Protein AF-A0A351ACP5-F1 (afdb_monomer_lite)

Structure (mmCIF, N/CA/C/O backbone):
data_AF-A0A351ACP5-F1
#
_entry.id   AF-A0A351ACP5-F1
#
loop_
_atom_site.group_PDB
_atom_site.id
_atom_site.type_symbol
_atom_site.label_atom_id
_atom_site.label_alt_id
_atom_site.label_comp_id
_atom_site.label_asym_id
_atom_site.label_entity_id
_atom_site.label_seq_id
_atom_site.pdbx_PDB_ins_code
_atom_site.Cartn_x
_atom_site.Cartn_y
_atom_site.Cartn_z
_atom_site.occupancy
_atom_site.B_iso_or_equiv
_atom_site.auth_seq_id
_atom_site.auth_comp_id
_atom_site.auth_asym_id
_atom_site.auth_atom_id
_atom_site.pdbx_PDB_model_num
ATOM 1 N N . MET A 1 1 ? -8.770 24.999 -13.792 1.00 40.34 1 MET A N 1
ATOM 2 C CA . MET A 1 1 ? -9.487 24.207 -12.768 1.00 40.34 1 MET A CA 1
ATOM 3 C C . MET A 1 1 ? -9.290 22.731 -13.079 1.00 40.34 1 MET A C 1
ATOM 5 O O . MET A 1 1 ? -9.743 22.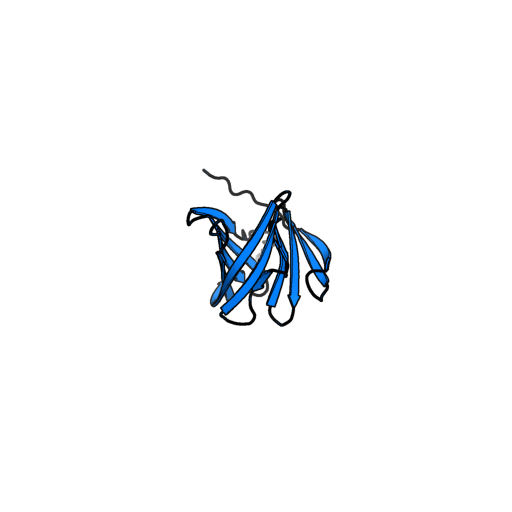302 -14.131 1.00 40.34 1 MET A O 1
ATOM 9 N N . LEU A 1 2 ? -8.586 21.971 -12.233 1.00 43.31 2 LEU A N 1
ATOM 10 C CA . LEU A 1 2 ? -8.569 20.507 -12.346 1.00 43.31 2 LEU A CA 1
ATOM 11 C C . LEU A 1 2 ? -9.917 19.985 -11.826 1.00 43.31 2 LEU A C 1
ATOM 13 O O . LEU A 1 2 ? -10.227 20.168 -10.652 1.00 43.31 2 LEU A O 1
ATOM 17 N N . GLN A 1 3 ? -10.728 19.372 -12.687 1.00 46.88 3 GLN A N 1
ATOM 18 C CA . GLN A 1 3 ? -11.926 18.659 -12.241 1.00 46.88 3 GLN A CA 1
ATOM 19 C C . GLN A 1 3 ? -11.507 17.374 -11.516 1.00 46.88 3 GLN A C 1
ATOM 21 O O . GLN A 1 3 ? -10.783 16.550 -12.077 1.00 46.88 3 GLN A O 1
ATOM 26 N N . ALA A 1 4 ? -11.969 17.192 -10.278 1.00 56.75 4 ALA A N 1
ATOM 27 C CA . ALA A 1 4 ? -11.824 15.926 -9.573 1.00 56.75 4 ALA A CA 1
ATOM 28 C C . ALA A 1 4 ? -12.658 14.854 -10.295 1.00 56.75 4 ALA A C 1
ATOM 30 O O . ALA A 1 4 ? -13.872 14.992 -10.432 1.00 56.75 4 ALA A O 1
ATOM 31 N N . ARG A 1 5 ? -12.013 13.787 -10.778 1.00 65.00 5 ARG A N 1
ATOM 32 C CA . ARG A 1 5 ? -12.720 12.630 -11.340 1.00 65.00 5 ARG A CA 1
ATOM 33 C C . ARG A 1 5 ? -13.153 11.720 -10.195 1.00 65.00 5 ARG A C 1
ATOM 35 O O . ARG A 1 5 ? -12.308 11.093 -9.565 1.00 65.00 5 ARG A O 1
ATOM 42 N N . VAL A 1 6 ? -14.456 11.644 -9.938 1.00 66.94 6 VAL A N 1
ATOM 43 C CA . VAL A 1 6 ? -15.029 10.644 -9.026 1.00 66.94 6 VAL A CA 1
ATOM 44 C C . VAL A 1 6 ? -15.035 9.297 -9.742 1.00 66.94 6 VAL A C 1
ATOM 46 O O . VAL A 1 6 ? -15.537 9.200 -10.861 1.00 66.94 6 VAL A O 1
ATOM 49 N N . ARG A 1 7 ? -14.463 8.262 -9.124 1.00 70.12 7 ARG A N 1
ATOM 50 C CA . ARG A 1 7 ? -14.418 6.907 -9.686 1.00 70.12 7 ARG A CA 1
ATOM 51 C C . ARG A 1 7 ? -14.774 5.881 -8.615 1.00 70.12 7 ARG A C 1
ATOM 53 O O . ARG A 1 7 ? -14.373 6.030 -7.463 1.00 70.12 7 ARG A O 1
ATOM 60 N N . ALA A 1 8 ? -15.560 4.877 -8.993 1.00 69.31 8 ALA A N 1
ATOM 61 C CA . ALA A 1 8 ? -15.941 3.787 -8.104 1.00 69.31 8 ALA A CA 1
ATOM 62 C C . ALA A 1 8 ? -14.830 2.730 -8.046 1.00 69.31 8 ALA A C 1
ATOM 64 O O . ALA A 1 8 ? -14.168 2.467 -9.048 1.00 69.31 8 ALA A O 1
ATOM 65 N N . MET A 1 9 ? -14.665 2.131 -6.870 1.00 68.25 9 MET A N 1
ATOM 66 C CA . MET A 1 9 ? -13.857 0.936 -6.643 1.00 68.25 9 MET A CA 1
ATOM 67 C C . MET A 1 9 ? -14.816 -0.230 -6.424 1.00 68.25 9 MET A C 1
ATOM 69 O O . MET A 1 9 ? -15.767 -0.092 -5.648 1.00 68.25 9 MET A O 1
ATOM 73 N N . THR A 1 10 ? -14.577 -1.350 -7.100 1.00 75.56 10 THR A N 1
ATOM 74 C CA . THR A 1 10 ? -15.398 -2.560 -6.979 1.00 75.56 10 THR A CA 1
ATOM 75 C C . THR A 1 10 ? -14.559 -3.733 -6.497 1.00 75.56 10 THR A C 1
ATOM 77 O O . THR A 1 10 ? -13.456 -3.969 -6.981 1.00 75.56 10 THR A O 1
ATOM 80 N N . GLU A 1 11 ? -15.087 -4.480 -5.536 1.00 79.69 11 GLU A N 1
ATOM 81 C CA . GLU A 1 11 ? -14.564 -5.797 -5.186 1.00 79.69 11 GLU A CA 1
ATOM 82 C C . GLU A 1 11 ? -14.969 -6.783 -6.288 1.00 79.69 11 GLU A C 1
ATOM 84 O O . GLU A 1 11 ? -16.152 -6.869 -6.618 1.00 79.69 11 GLU A O 1
ATOM 89 N N . SER A 1 12 ? -14.003 -7.490 -6.882 1.00 80.88 12 SER A N 1
ATOM 90 C CA . SER A 1 12 ? -14.259 -8.403 -8.008 1.00 80.88 12 SER A CA 1
ATOM 91 C C . SER A 1 12 ? -13.977 -9.878 -7.704 1.00 80.88 12 SER A C 1
ATOM 93 O O . SER A 1 12 ? -14.177 -10.732 -8.567 1.00 80.88 12 SER A O 1
ATOM 95 N N . GLY A 1 13 ? -13.568 -10.204 -6.471 1.00 87.38 13 GLY A N 1
ATOM 96 C CA . GLY A 1 13 ? -13.458 -11.581 -5.982 1.00 87.38 13 GLY A CA 1
ATOM 97 C C . GLY A 1 13 ? -12.253 -11.839 -5.077 1.00 87.38 13 GLY A C 1
ATOM 98 O O . GLY A 1 13 ? -11.593 -10.917 -4.594 1.00 87.38 13 GLY A O 1
ATOM 99 N N . ARG A 1 14 ? -11.970 -13.126 -4.843 1.00 91.94 14 ARG A N 1
ATOM 100 C CA . ARG A 1 14 ? -10.830 -13.611 -4.049 1.00 91.94 14 ARG A CA 1
ATOM 101 C C . ARG A 1 14 ? -9.643 -13.928 -4.960 1.00 91.94 14 ARG A C 1
ATOM 103 O O . ARG A 1 14 ? -9.835 -14.372 -6.089 1.00 91.94 14 ARG A O 1
ATOM 110 N N . VAL A 1 15 ? -8.423 -13.693 -4.481 1.00 94.00 15 VAL A N 1
ATOM 111 C CA . VAL A 1 15 ? -7.189 -13.939 -5.248 1.00 94.00 15 VAL A CA 1
ATOM 112 C C . VAL A 1 15 ? -6.032 -14.304 -4.314 1.00 94.00 15 VAL A C 1
ATOM 114 O O . VAL A 1 15 ? -5.948 -13.735 -3.226 1.00 94.00 15 VAL A O 1
ATOM 117 N N . PRO A 1 16 ? -5.114 -15.213 -4.689 1.00 92.31 16 PRO A N 1
ATOM 118 C CA . PRO A 1 16 ? -3.886 -15.432 -3.929 1.00 92.31 16 PRO A CA 1
ATOM 119 C C . PRO A 1 16 ? -3.031 -14.156 -3.868 1.00 92.31 16 PRO A C 1
ATOM 121 O O . PRO A 1 16 ? -2.778 -13.522 -4.894 1.00 92.31 16 PRO A O 1
ATOM 124 N N . VAL A 1 17 ? -2.572 -13.778 -2.672 1.00 93.25 17 VAL A N 1
ATOM 125 C CA . VAL A 1 17 ? -1.728 -12.580 -2.475 1.00 93.25 17 VAL A CA 1
ATOM 126 C C . VAL A 1 17 ? -0.375 -12.945 -1.883 1.00 93.25 17 VAL A C 1
ATOM 128 O O . VAL A 1 17 ? 0.658 -12.560 -2.419 1.00 93.25 17 VAL A O 1
ATOM 131 N N . SER A 1 18 ? -0.388 -13.693 -0.786 1.00 91.81 18 SER A N 1
ATOM 132 C CA . SER A 1 18 ? 0.792 -14.171 -0.061 1.00 91.81 18 SER A CA 1
ATOM 133 C C . SER A 1 18 ? 0.620 -15.684 0.134 1.00 91.81 18 SER A C 1
ATOM 135 O O . SER A 1 18 ? 0.280 -16.399 -0.808 1.00 91.81 18 SER A O 1
ATOM 137 N N . ARG A 1 19 ? 0.784 -16.178 1.360 1.00 89.25 19 ARG A N 1
ATOM 138 C CA . ARG A 1 19 ? 0.436 -17.540 1.779 1.00 89.25 19 ARG A CA 1
ATOM 139 C C . ARG A 1 19 ? -1.079 -17.745 1.888 1.00 89.25 19 ARG A C 1
ATOM 141 O O . ARG A 1 19 ? -1.535 -18.882 1.928 1.00 89.25 19 ARG A O 1
ATOM 148 N N . SER A 1 20 ? -1.831 -16.646 1.906 1.00 92.25 20 SER A N 1
ATOM 149 C CA . SER A 1 20 ? -3.279 -16.608 2.081 1.00 92.25 20 SER A CA 1
ATOM 150 C C . SER A 1 20 ? -4.008 -16.036 0.859 1.00 92.25 20 SER A C 1
ATOM 152 O O . SER A 1 20 ? -3.461 -15.236 0.087 1.00 92.25 20 SER A O 1
ATOM 154 N N . GLU A 1 21 ? -5.281 -16.408 0.717 1.00 93.81 21 GLU A N 1
ATOM 155 C CA . GLU A 1 21 ? -6.205 -15.747 -0.204 1.00 93.81 21 GLU A CA 1
ATOM 156 C C . GLU A 1 21 ? -6.612 -14.367 0.324 1.00 93.81 21 GLU A C 1
ATOM 158 O O . GLU A 1 21 ? -7.080 -14.212 1.457 1.00 93.81 21 GLU A O 1
ATOM 163 N N . GLY A 1 22 ? -6.477 -13.369 -0.538 1.00 94.38 22 GLY A N 1
ATOM 164 C CA . GLY A 1 22 ? -6.916 -12.003 -0.327 1.00 94.38 22 GLY A CA 1
ATOM 165 C C . GLY A 1 22 ? -8.095 -11.622 -1.215 1.00 94.38 22 GLY A C 1
ATOM 166 O O . GLY A 1 22 ? -8.878 -12.463 -1.657 1.00 94.38 22 GLY A O 1
ATOM 167 N N . TRP A 1 23 ? -8.208 -10.326 -1.466 1.00 93.19 23 TRP A N 1
ATOM 168 C CA . TRP A 1 23 ? -9.266 -9.690 -2.235 1.00 93.19 23 TRP A CA 1
ATOM 169 C C . TRP A 1 23 ? -8.695 -9.002 -3.464 1.00 93.19 23 TRP A C 1
ATOM 171 O O . TRP A 1 23 ? -7.642 -8.364 -3.396 1.00 93.19 23 TRP A O 1
ATOM 181 N N . ARG A 1 24 ? -9.428 -9.093 -4.569 1.00 92.75 24 ARG A N 1
ATOM 182 C CA . ARG A 1 24 ? -9.179 -8.339 -5.790 1.00 92.75 24 ARG A CA 1
ATOM 183 C C . ARG A 1 24 ? -10.085 -7.117 -5.806 1.00 92.75 24 ARG A C 1
ATOM 185 O O . ARG A 1 24 ? -11.310 -7.232 -5.761 1.00 92.75 24 ARG A O 1
ATOM 192 N N . LEU A 1 25 ? -9.461 -5.950 -5.843 1.00 88.38 25 LEU A N 1
ATOM 193 C CA . LEU A 1 25 ? -10.119 -4.664 -5.993 1.00 88.38 25 LEU A CA 1
ATOM 194 C C . LEU A 1 25 ? -9.804 -4.126 -7.380 1.00 88.38 25 LEU A C 1
ATOM 196 O O . LEU A 1 25 ? -8.639 -3.961 -7.742 1.00 88.38 25 LEU A O 1
ATOM 200 N N . GLU A 1 26 ? -10.844 -3.835 -8.142 1.00 84.19 26 GLU A N 1
ATOM 201 C CA . GLU A 1 26 ? -10.732 -3.209 -9.448 1.00 84.19 26 GLU A CA 1
ATOM 202 C C . GLU A 1 26 ? -10.918 -1.705 -9.297 1.00 84.19 26 GLU A C 1
ATOM 204 O O . GLU A 1 26 ? -11.924 -1.220 -8.764 1.00 84.19 26 GLU A O 1
ATOM 209 N N . THR A 1 27 ? -9.923 -0.957 -9.771 1.00 71.56 27 THR A N 1
ATOM 210 C CA . THR A 1 27 ? -10.027 0.484 -9.960 1.00 71.56 27 THR A CA 1
ATOM 211 C C . THR A 1 27 ? -9.756 0.820 -11.425 1.00 71.56 27 THR A C 1
ATOM 213 O O . THR A 1 27 ? -9.125 0.044 -12.146 1.00 71.56 27 THR A O 1
ATOM 216 N N . PRO A 1 28 ? -10.202 1.986 -11.914 1.00 71.88 28 PRO A N 1
ATOM 217 C CA . PRO A 1 28 ? -9.895 2.406 -13.281 1.00 71.88 28 PRO A CA 1
ATOM 218 C C . PRO A 1 28 ? -8.399 2.624 -13.555 1.00 71.88 28 PRO A C 1
ATOM 220 O O . PRO A 1 28 ? -8.003 2.737 -14.711 1.00 71.88 28 PRO A O 1
ATOM 223 N N . GLU A 1 29 ? -7.578 2.715 -12.509 1.00 69.38 29 GLU A N 1
ATOM 224 C CA . GLU A 1 29 ? -6.117 2.791 -12.569 1.00 69.38 29 GLU A CA 1
ATOM 225 C C . GLU A 1 29 ? -5.448 1.406 -12.588 1.00 69.38 29 GLU A C 1
ATOM 227 O O . GLU A 1 29 ? -4.238 1.313 -12.788 1.00 69.38 29 GLU A O 1
ATOM 232 N N . GLY A 1 30 ? -6.219 0.337 -12.392 1.00 79.06 30 GLY A N 1
ATOM 233 C CA . GLY A 1 30 ? -5.753 -1.039 -12.403 1.00 79.06 30 GLY A CA 1
ATOM 234 C C . GLY A 1 30 ? -6.244 -1.825 -11.196 1.00 79.06 30 GLY A C 1
ATOM 235 O O . GLY A 1 30 ? -7.039 -1.371 -10.376 1.00 79.06 30 GLY A O 1
ATOM 236 N N . GLU A 1 31 ? -5.752 -3.048 -11.089 1.00 88.38 31 GLU A N 1
ATOM 237 C CA . GLU A 1 31 ? -6.175 -3.961 -10.035 1.00 88.38 31 GLU A CA 1
ATOM 238 C C . GLU A 1 31 ? -5.250 -3.862 -8.829 1.00 88.38 31 GLU A C 1
ATOM 240 O O . GLU A 1 31 ? -4.043 -3.622 -8.963 1.00 88.38 31 GLU A O 1
ATOM 245 N N . SER A 1 32 ? -5.830 -4.073 -7.652 1.00 90.94 32 SER A N 1
ATOM 246 C CA . SER A 1 32 ? -5.109 -4.249 -6.398 1.00 90.94 32 SER A CA 1
ATOM 247 C C . SER A 1 32 ? -5.482 -5.584 -5.769 1.00 90.94 32 SER A C 1
ATOM 249 O O . SER A 1 32 ? -6.659 -5.919 -5.667 1.00 90.94 32 SER A O 1
ATOM 251 N N . HIS A 1 33 ? -4.480 -6.344 -5.344 1.00 95.00 33 HIS A N 1
ATOM 252 C CA . HIS A 1 33 ? -4.632 -7.666 -4.740 1.00 95.00 33 HIS A CA 1
ATOM 253 C C . HIS A 1 33 ? -4.144 -7.592 -3.299 1.00 95.00 33 HIS A C 1
ATOM 255 O O . HIS A 1 33 ? -2.939 -7.480 -3.075 1.00 95.00 33 HIS A O 1
ATOM 261 N N . LEU A 1 34 ? -5.069 -7.603 -2.338 1.00 94.88 34 LEU A N 1
ATOM 262 C CA . LEU A 1 34 ? -4.803 -7.227 -0.949 1.00 94.88 34 LEU A CA 1
ATOM 263 C C . LEU A 1 34 ? -5.154 -8.344 0.031 1.00 94.88 34 LEU A C 1
ATOM 265 O O . LEU A 1 34 ? -6.209 -8.962 -0.093 1.00 94.88 34 LEU A O 1
ATOM 269 N N . VAL A 1 35 ? -4.337 -8.562 1.058 1.00 95.81 35 VAL A N 1
ATOM 270 C CA . VAL A 1 35 ? -4.657 -9.499 2.147 1.00 95.81 35 VAL A CA 1
ATOM 271 C C . VAL A 1 35 ? -4.234 -8.932 3.495 1.00 95.81 35 VAL A C 1
ATOM 273 O O . VAL A 1 35 ? -3.192 -8.292 3.599 1.00 95.81 35 VAL A O 1
ATOM 276 N N . TRP A 1 36 ? -5.047 -9.166 4.524 1.00 94.62 36 TRP A N 1
ATOM 277 C CA . TRP A 1 36 ? -4.618 -8.996 5.909 1.00 94.62 36 TRP A CA 1
ATOM 278 C C . TRP A 1 36 ? -4.031 -10.316 6.406 1.00 94.62 36 TRP A C 1
ATOM 280 O O . TRP A 1 36 ? -4.727 -11.328 6.407 1.00 94.62 36 TRP A O 1
ATOM 290 N N . GLU A 1 37 ? -2.771 -10.303 6.822 1.00 94.56 37 GLU A N 1
ATOM 291 C CA . GLU A 1 37 ? -2.031 -11.474 7.303 1.00 94.56 37 GLU A CA 1
ATOM 292 C C . GLU A 1 37 ? -1.106 -11.026 8.441 1.00 94.56 37 GLU A C 1
ATOM 294 O O . GLU A 1 37 ? -0.455 -9.991 8.330 1.00 94.56 37 GLU A O 1
ATOM 299 N N . ASP A 1 38 ? -1.105 -11.742 9.570 1.00 93.81 38 ASP A N 1
ATOM 300 C CA . ASP A 1 38 ? -0.236 -11.470 10.730 1.00 93.81 38 ASP A CA 1
ATOM 301 C C . ASP A 1 38 ? -0.240 -10.006 11.230 1.00 93.81 38 ASP A C 1
ATOM 303 O O . ASP A 1 38 ? 0.775 -9.442 11.645 1.00 93.81 38 ASP A O 1
ATOM 307 N N . GLY A 1 39 ? -1.412 -9.362 11.189 1.00 91.88 39 GLY A N 1
ATOM 308 C CA . GLY A 1 39 ? -1.583 -7.964 11.605 1.00 91.88 39 GLY A CA 1
ATOM 309 C C . GLY A 1 39 ? -1.032 -6.935 10.611 1.00 91.88 39 GLY A C 1
ATOM 310 O O . GLY A 1 39 ? -0.929 -5.758 10.953 1.00 91.88 39 GLY A O 1
ATOM 311 N N . GLN A 1 40 ? -0.693 -7.362 9.394 1.00 95.88 40 GLN A N 1
ATOM 312 C CA . GLN A 1 40 ? -0.196 -6.527 8.305 1.00 95.88 40 GLN A CA 1
ATOM 313 C C . GLN A 1 40 ? -1.187 -6.516 7.145 1.00 95.88 40 GLN A C 1
ATOM 315 O O . GLN A 1 40 ? -1.833 -7.524 6.862 1.00 95.88 40 GLN A O 1
ATOM 320 N N . LEU A 1 41 ? -1.282 -5.389 6.442 1.00 96.19 41 LEU A N 1
ATOM 321 C CA . LEU A 1 41 ? -1.938 -5.338 5.137 1.00 96.19 41 LEU A CA 1
ATOM 322 C C . LEU A 1 41 ? -0.870 -5.514 4.064 1.00 96.19 41 LEU A C 1
ATOM 324 O O . LEU A 1 41 ? 0.046 -4.696 3.988 1.00 96.19 41 LEU A O 1
ATOM 328 N N . LEU A 1 42 ? -0.997 -6.544 3.237 1.00 97.62 42 LEU A N 1
ATOM 329 C CA . LEU A 1 42 ? -0.062 -6.874 2.164 1.00 97.62 42 LEU A CA 1
ATOM 330 C C . LEU A 1 42 ? -0.706 -6.672 0.791 1.00 97.62 42 LEU A C 1
ATOM 332 O O . LEU A 1 42 ? -1.917 -6.850 0.642 1.00 97.62 42 LEU A O 1
ATOM 336 N N . ALA A 1 43 ? 0.111 -6.357 -0.216 1.00 96.44 43 ALA A N 1
ATOM 337 C CA . ALA A 1 43 ? -0.311 -6.222 -1.604 1.00 96.44 43 ALA A CA 1
ATOM 338 C C . ALA A 1 43 ? 0.650 -6.909 -2.581 1.00 96.44 43 ALA A C 1
ATOM 340 O O . ALA A 1 43 ? 1.804 -6.505 -2.712 1.00 96.44 43 ALA A O 1
ATOM 341 N N . SER A 1 44 ? 0.173 -7.913 -3.319 1.00 96.50 44 SER A N 1
ATOM 342 C CA . SER A 1 44 ? 0.927 -8.497 -4.445 1.00 96.50 44 SER A CA 1
ATOM 343 C C . SER A 1 44 ? 0.778 -7.666 -5.719 1.00 96.50 44 SER A C 1
ATOM 345 O O . SER A 1 44 ? 1.639 -7.704 -6.597 1.00 96.50 44 SER A O 1
ATOM 347 N N . GLN A 1 45 ? -0.287 -6.867 -5.795 1.00 94.38 45 GLN A N 1
ATOM 348 C CA . GLN A 1 45 ? -0.489 -5.861 -6.823 1.00 94.38 45 GLN A CA 1
ATOM 349 C C . GLN A 1 45 ? -1.154 -4.625 -6.219 1.00 94.38 45 GLN A C 1
ATOM 351 O O . GLN A 1 45 ? -2.082 -4.758 -5.418 1.00 94.38 45 GLN A O 1
ATOM 356 N N . TRP A 1 46 ? -0.699 -3.431 -6.594 1.00 89.44 46 TRP A N 1
ATOM 357 C CA . TRP A 1 46 ? -1.275 -2.171 -6.134 1.00 89.44 46 TRP A CA 1
ATOM 358 C C . TRP A 1 46 ? -1.123 -1.074 -7.181 1.00 89.44 46 TRP A C 1
ATOM 360 O O . TRP A 1 46 ? -0.017 -0.788 -7.638 1.00 89.44 46 TRP A O 1
ATOM 370 N N . GLY A 1 47 ? -2.245 -0.470 -7.586 1.00 78.88 47 GLY A N 1
ATOM 371 C CA . GLY A 1 47 ? -2.251 0.570 -8.620 1.00 78.88 47 GLY A CA 1
ATOM 372 C C . GLY A 1 47 ? -1.634 0.108 -9.945 1.00 78.88 47 GLY A C 1
ATOM 373 O O . GLY A 1 47 ? -0.909 0.874 -10.574 1.00 78.88 47 GLY A O 1
ATOM 374 N N . GLY A 1 48 ? -1.849 -1.163 -10.314 1.00 82.88 48 GLY A N 1
ATOM 375 C CA . GLY A 1 48 ? -1.294 -1.777 -11.527 1.00 82.88 48 GLY A CA 1
ATOM 376 C C . GLY A 1 48 ? 0.174 -2.218 -11.438 1.00 82.88 48 GLY A C 1
ATOM 377 O O . GLY A 1 48 ? 0.670 -2.827 -12.384 1.00 82.88 48 GLY A O 1
ATOM 378 N N . VAL A 1 49 ? 0.862 -1.961 -10.320 1.00 89.69 49 VAL A N 1
ATOM 379 C CA . VAL A 1 49 ? 2.245 -2.406 -10.079 1.00 89.69 49 VAL A CA 1
ATOM 380 C C . VAL A 1 49 ? 2.233 -3.730 -9.330 1.00 89.69 49 VAL A C 1
ATOM 382 O O . VAL A 1 49 ? 1.552 -3.850 -8.313 1.00 89.69 49 VAL A O 1
ATOM 385 N N . ARG A 1 50 ? 2.982 -4.722 -9.811 1.00 94.31 50 ARG A N 1
ATOM 386 C CA . ARG A 1 50 ? 3.172 -6.013 -9.133 1.00 94.31 50 ARG A CA 1
ATOM 387 C C . ARG A 1 50 ? 4.380 -5.968 -8.209 1.00 94.31 50 ARG A C 1
ATOM 389 O O . ARG A 1 50 ? 5.405 -5.405 -8.581 1.00 94.31 50 ARG A O 1
ATOM 396 N N . PHE A 1 51 ? 4.271 -6.605 -7.049 1.00 95.81 51 PHE A N 1
ATOM 397 C CA . PHE A 1 51 ? 5.321 -6.653 -6.031 1.00 95.81 51 PHE A CA 1
ATOM 398 C C . PHE A 1 51 ? 5.670 -8.102 -5.705 1.00 95.81 51 PHE A C 1
ATOM 400 O O . PHE A 1 51 ? 4.794 -8.898 -5.368 1.00 95.81 51 PHE A O 1
ATOM 407 N N . THR A 1 52 ? 6.952 -8.449 -5.811 1.00 95.88 52 THR A N 1
ATOM 408 C CA . THR A 1 52 ? 7.472 -9.767 -5.418 1.00 95.88 52 THR A CA 1
ATOM 409 C C . THR A 1 52 ? 8.693 -9.592 -4.506 1.00 95.88 52 THR A C 1
ATOM 411 O O . THR A 1 52 ? 9.717 -9.103 -4.982 1.00 95.88 52 THR A O 1
ATOM 414 N N . PRO A 1 53 ? 8.626 -9.965 -3.211 1.00 97.06 53 PRO A N 1
ATOM 415 C CA . PRO A 1 53 ? 7.446 -10.460 -2.489 1.00 97.06 53 PRO A CA 1
ATOM 416 C C . PRO A 1 53 ? 6.355 -9.377 -2.343 1.00 97.06 53 PRO A C 1
ATOM 418 O O . PRO A 1 53 ? 6.631 -8.210 -2.633 1.00 97.06 53 PRO A O 1
ATOM 421 N N . PRO A 1 54 ? 5.134 -9.722 -1.881 1.00 97.69 54 PRO A N 1
ATOM 422 C CA . PRO A 1 54 ? 4.077 -8.742 -1.636 1.00 97.69 54 PRO A CA 1
ATOM 423 C C . PRO A 1 54 ? 4.561 -7.553 -0.797 1.00 97.69 54 PRO A C 1
ATOM 425 O O . PRO A 1 54 ? 5.303 -7.719 0.173 1.00 97.69 54 PRO A O 1
ATOM 428 N N . LEU A 1 55 ? 4.149 -6.349 -1.182 1.00 97.62 55 LEU A N 1
ATOM 429 C CA . LEU A 1 55 ? 4.472 -5.112 -0.484 1.00 97.62 55 LEU A CA 1
ATOM 430 C C . LEU A 1 55 ? 3.672 -5.011 0.816 1.00 97.62 55 LEU A C 1
ATOM 432 O O . LEU A 1 55 ? 2.469 -5.262 0.830 1.00 97.62 55 LEU A O 1
ATOM 436 N N . ILE A 1 56 ? 4.314 -4.568 1.894 1.00 98.06 56 ILE A N 1
ATOM 437 C CA . ILE A 1 56 ? 3.641 -4.272 3.163 1.00 98.06 56 ILE A CA 1
ATOM 438 C C . ILE A 1 56 ? 2.992 -2.887 3.056 1.00 98.06 56 ILE A C 1
ATOM 440 O O . ILE A 1 56 ? 3.685 -1.879 3.122 1.00 98.06 56 ILE A O 1
ATOM 444 N N . LEU A 1 57 ? 1.671 -2.802 2.898 1.00 96.69 57 LEU A N 1
ATOM 445 C CA . LEU A 1 57 ? 0.934 -1.530 2.857 1.00 96.69 57 LEU A CA 1
ATOM 446 C C . LEU A 1 57 ? 0.683 -0.933 4.242 1.00 96.69 57 LEU A C 1
ATOM 448 O O . LEU A 1 57 ? 0.675 0.286 4.377 1.00 96.69 57 LEU A O 1
ATOM 452 N N . ILE A 1 58 ? 0.457 -1.773 5.253 1.00 97.31 58 ILE A N 1
ATOM 453 C CA . ILE A 1 58 ? 0.340 -1.363 6.659 1.00 97.31 58 ILE A CA 1
ATOM 454 C C . ILE A 1 58 ? 1.168 -2.351 7.486 1.00 97.31 58 ILE A C 1
ATOM 456 O O . ILE A 1 58 ? 0.782 -3.519 7.560 1.00 97.31 58 ILE A O 1
ATOM 460 N N . PRO A 1 59 ? 2.293 -1.930 8.091 1.00 97.62 59 PRO A N 1
ATOM 461 C CA . PRO A 1 59 ? 3.094 -2.805 8.939 1.00 97.62 59 PRO A CA 1
ATOM 462 C C . PRO A 1 59 ? 2.444 -3.016 10.315 1.00 97.62 59 PRO A C 1
ATOM 464 O O . PRO A 1 59 ? 1.720 -2.158 10.827 1.00 97.62 59 PRO A O 1
ATOM 467 N N . SER A 1 60 ? 2.743 -4.160 10.932 1.00 96.06 60 SER A N 1
ATOM 468 C CA . SER A 1 60 ? 2.318 -4.497 12.299 1.00 96.06 60 SER A CA 1
ATOM 469 C C . SER A 1 60 ? 3.117 -3.737 13.366 1.00 96.06 60 SER A C 1
ATOM 471 O O . SER A 1 60 ? 2.639 -3.556 14.483 1.00 96.06 60 SER A O 1
ATOM 473 N N . THR A 1 61 ? 4.298 -3.239 13.005 1.00 96.81 61 THR A N 1
ATOM 474 C CA . THR A 1 61 ? 5.193 -2.393 13.806 1.00 96.81 61 THR A CA 1
ATOM 475 C C . THR A 1 61 ? 5.215 -0.954 13.275 1.00 96.81 61 THR A C 1
ATOM 477 O O . THR A 1 61 ? 4.709 -0.675 12.190 1.00 96.81 61 THR A O 1
ATOM 480 N N . GLU A 1 62 ? 5.810 -0.021 14.023 1.00 97.44 62 GLU A N 1
ATOM 481 C CA . GLU A 1 62 ? 5.972 1.381 13.585 1.00 97.44 62 GLU A CA 1
ATOM 482 C C . GLU A 1 62 ? 6.933 1.535 12.403 1.00 97.44 62 GLU A C 1
ATOM 484 O O . GLU A 1 62 ? 6.851 2.498 11.646 1.00 97.44 62 GLU A O 1
ATOM 489 N N . GLN A 1 63 ? 7.860 0.593 12.237 1.00 97.94 63 GLN A N 1
ATOM 490 C CA . GLN A 1 63 ? 8.835 0.596 11.156 1.00 97.94 63 GLN A CA 1
ATOM 491 C C . GLN A 1 63 ? 8.953 -0.798 10.553 1.00 97.94 63 GLN A C 1
ATOM 493 O O . GLN A 1 63 ? 8.929 -1.799 11.274 1.00 97.94 63 GLN A O 1
ATOM 498 N N . ALA A 1 64 ? 9.106 -0.855 9.236 1.00 98.12 64 ALA A N 1
ATOM 499 C CA . ALA A 1 64 ? 9.387 -2.069 8.489 1.00 98.12 64 ALA A CA 1
ATOM 500 C C . ALA A 1 64 ? 10.295 -1.763 7.291 1.00 98.12 64 ALA A C 1
ATOM 502 O O . ALA A 1 64 ? 10.461 -0.614 6.878 1.00 98.12 64 ALA A O 1
ATOM 503 N N . GLN A 1 65 ? 10.888 -2.815 6.740 1.00 97.88 65 GLN A N 1
ATOM 504 C CA . GLN A 1 65 ? 11.671 -2.763 5.512 1.00 97.88 65 GLN A CA 1
ATOM 505 C C . GLN A 1 65 ? 11.113 -3.788 4.535 1.00 97.88 65 GLN A C 1
ATOM 507 O O . GLN A 1 65 ? 10.662 -4.863 4.936 1.00 97.88 65 GLN A O 1
ATOM 512 N N . TRP A 1 66 ? 11.172 -3.460 3.255 1.00 97.44 66 TRP A N 1
ATOM 513 C CA . TRP A 1 66 ? 10.811 -4.362 2.176 1.00 97.44 66 TRP A CA 1
ATOM 514 C C . TRP A 1 66 ? 11.916 -4.351 1.125 1.00 97.44 66 TRP A C 1
ATOM 516 O O . TRP A 1 66 ? 12.455 -3.299 0.796 1.00 97.44 66 TRP A O 1
ATOM 526 N N . THR A 1 67 ? 12.244 -5.521 0.593 1.00 97.00 67 THR A N 1
ATOM 527 C CA . THR A 1 67 ? 13.182 -5.676 -0.520 1.00 97.00 67 THR A CA 1
ATOM 528 C C . THR A 1 67 ? 12.555 -6.630 -1.506 1.00 97.00 67 THR A C 1
ATOM 530 O O . THR A 1 67 ? 12.145 -7.730 -1.130 1.00 97.00 67 THR A O 1
ATOM 533 N N . GLY A 1 68 ? 12.503 -6.228 -2.766 1.00 95.88 68 GLY A N 1
ATOM 534 C CA . GLY A 1 68 ? 11.866 -7.039 -3.779 1.00 95.88 68 GLY A CA 1
ATOM 535 C C . GLY A 1 68 ? 11.987 -6.449 -5.161 1.00 95.88 68 GLY A C 1
ATOM 536 O O . GLY A 1 68 ? 12.941 -5.751 -5.510 1.00 95.88 68 GLY A O 1
ATOM 537 N N . THR A 1 69 ? 11.010 -6.793 -5.978 1.00 95.12 69 THR A N 1
ATOM 538 C CA . THR A 1 69 ? 10.941 -6.388 -7.368 1.00 95.12 69 THR A CA 1
ATOM 539 C C . THR A 1 69 ? 9.569 -5.797 -7.654 1.00 95.12 69 THR A C 1
ATOM 541 O O . THR A 1 69 ? 8.549 -6.307 -7.182 1.00 95.12 69 THR A O 1
ATOM 544 N N . MET A 1 70 ? 9.575 -4.674 -8.366 1.00 94.06 70 MET A N 1
ATOM 545 C CA . MET A 1 70 ? 8.400 -3.939 -8.811 1.00 94.06 70 MET A CA 1
ATOM 546 C C . MET A 1 70 ? 8.238 -4.136 -10.315 1.00 94.06 70 MET A C 1
ATOM 548 O O . MET A 1 70 ? 9.178 -3.889 -11.069 1.00 94.06 70 MET A O 1
ATOM 552 N N . GLY A 1 71 ? 7.058 -4.575 -10.746 1.00 91.81 71 GLY A N 1
ATOM 553 C CA . GLY A 1 71 ? 6.764 -4.875 -12.144 1.00 91.81 71 GLY A CA 1
ATOM 554 C C . GLY A 1 71 ? 5.597 -4.060 -12.689 1.00 91.81 71 GLY A C 1
ATOM 555 O O . GLY A 1 71 ? 4.499 -4.091 -12.135 1.00 91.81 71 GLY A O 1
ATOM 556 N N . TRP A 1 72 ? 5.821 -3.406 -13.823 1.00 89.44 72 TRP A N 1
ATOM 557 C CA . TRP A 1 72 ? 4.812 -2.760 -14.662 1.00 89.44 72 TRP A CA 1
ATOM 558 C C . TRP A 1 72 ? 4.642 -3.556 -15.965 1.00 89.44 72 TRP A C 1
ATOM 560 O O . TRP A 1 72 ? 5.465 -4.420 -16.288 1.00 89.44 72 TRP A O 1
ATOM 570 N N . PRO A 1 73 ? 3.602 -3.287 -16.769 1.00 84.44 73 PRO A N 1
ATOM 571 C CA . PRO A 1 73 ? 3.533 -3.824 -18.122 1.00 84.44 73 PRO A CA 1
ATOM 572 C C . PRO A 1 73 ? 4.782 -3.439 -18.938 1.00 84.44 73 PRO A C 1
ATOM 574 O O . PRO A 1 73 ? 4.984 -2.274 -19.264 1.00 84.44 73 PRO A O 1
ATOM 577 N N . GLY A 1 74 ? 5.626 -4.426 -19.255 1.00 86.62 74 GLY A N 1
ATOM 578 C CA . GLY A 1 74 ? 6.829 -4.249 -20.078 1.00 86.62 74 GLY A CA 1
ATOM 579 C C . GLY A 1 74 ? 8.095 -3.784 -19.346 1.00 86.62 74 GLY A C 1
ATOM 580 O O . GLY A 1 74 ? 9.121 -3.639 -20.002 1.00 86.62 74 GLY A O 1
ATOM 581 N N . ALA A 1 75 ? 8.058 -3.580 -18.024 1.00 89.69 75 ALA A N 1
ATOM 582 C CA . ALA A 1 75 ? 9.223 -3.154 -17.246 1.00 89.69 75 ALA A CA 1
ATOM 583 C C . ALA A 1 75 ? 9.237 -3.779 -15.846 1.00 89.69 75 ALA A C 1
ATOM 585 O O . ALA A 1 75 ? 8.192 -3.987 -15.234 1.00 89.69 75 ALA A O 1
ATOM 586 N N . GLU A 1 76 ? 10.428 -4.042 -15.319 1.00 92.81 76 GLU A N 1
ATOM 587 C CA . GLU A 1 76 ? 10.624 -4.586 -13.979 1.00 92.81 76 GLU A CA 1
ATOM 588 C C . GLU A 1 76 ? 11.903 -4.002 -13.372 1.00 92.81 76 GLU A C 1
ATOM 590 O O . GLU A 1 76 ? 12.908 -3.860 -14.067 1.00 92.81 76 GLU A O 1
ATOM 595 N N . THR A 1 77 ? 11.874 -3.644 -12.088 1.00 92.44 77 THR A N 1
ATOM 596 C CA . THR A 1 77 ? 13.044 -3.098 -11.391 1.00 92.44 77 THR A CA 1
ATOM 597 C C . THR A 1 77 ? 13.143 -3.603 -9.959 1.00 92.44 77 THR A C 1
ATOM 599 O O . THR A 1 77 ? 12.134 -3.841 -9.289 1.00 92.44 77 THR A O 1
ATOM 602 N N . LYS A 1 78 ? 14.374 -3.770 -9.472 1.00 94.19 78 LYS A N 1
ATOM 603 C CA . LYS A 1 78 ? 14.630 -4.098 -8.067 1.00 94.19 78 LYS A CA 1
ATOM 604 C C . LYS A 1 78 ? 14.528 -2.832 -7.229 1.00 94.19 78 LYS A C 1
ATOM 606 O O . LYS A 1 78 ? 15.048 -1.791 -7.619 1.00 94.19 78 LYS A O 1
ATOM 611 N N . ALA A 1 79 ? 13.911 -2.948 -6.062 1.00 94.19 79 ALA A N 1
ATOM 612 C CA . ALA A 1 79 ? 13.777 -1.833 -5.141 1.00 94.19 79 ALA A CA 1
ATOM 613 C C . ALA A 1 79 ? 13.825 -2.305 -3.689 1.00 94.19 79 ALA A C 1
ATOM 615 O O . ALA A 1 79 ? 13.472 -3.442 -3.357 1.00 94.19 79 ALA A O 1
ATOM 616 N N . THR A 1 80 ? 14.242 -1.394 -2.822 1.00 96.25 80 THR A N 1
ATOM 617 C CA . THR A 1 80 ? 14.031 -1.487 -1.380 1.00 96.25 80 THR A CA 1
ATOM 618 C C . THR A 1 80 ? 13.041 -0.411 -0.960 1.00 96.25 80 THR A C 1
ATOM 620 O O . THR A 1 80 ? 12.911 0.609 -1.633 1.00 96.25 80 THR A O 1
ATOM 623 N N . ALA A 1 81 ? 12.318 -0.627 0.133 1.00 97.12 81 ALA A N 1
ATOM 624 C CA . ALA A 1 81 ? 11.436 0.373 0.707 1.00 97.12 81 ALA A CA 1
ATOM 625 C C . ALA A 1 81 ? 11.589 0.422 2.222 1.00 97.12 81 ALA A C 1
ATOM 627 O O . ALA A 1 81 ? 11.461 -0.605 2.894 1.00 97.12 81 ALA A O 1
ATOM 628 N N . SER A 1 82 ? 11.792 1.627 2.750 1.00 98.00 82 SER A N 1
ATOM 629 C CA . SER A 1 82 ? 11.585 1.905 4.166 1.00 98.00 82 SER A CA 1
ATOM 630 C C . SER A 1 82 ? 10.130 2.298 4.389 1.00 98.00 82 SER A C 1
ATOM 632 O O . SER A 1 82 ? 9.548 3.070 3.622 1.00 98.00 82 SER A O 1
ATOM 634 N N . ILE A 1 83 ? 9.519 1.715 5.416 1.00 98.50 83 ILE A N 1
ATOM 635 C CA . ILE A 1 83 ? 8.092 1.856 5.690 1.00 98.50 83 ILE A CA 1
ATOM 636 C C . ILE A 1 83 ? 7.943 2.335 7.121 1.00 98.50 83 ILE A C 1
ATOM 638 O O . ILE A 1 83 ? 8.403 1.663 8.044 1.00 98.50 83 ILE A O 1
ATOM 642 N N . THR A 1 84 ? 7.297 3.478 7.314 1.00 98.50 84 THR A N 1
ATOM 643 C CA . THR A 1 84 ? 6.959 3.990 8.643 1.00 98.50 84 THR A CA 1
ATOM 644 C C . THR A 1 84 ? 5.452 4.043 8.807 1.00 98.50 84 THR A C 1
ATOM 646 O O . THR A 1 84 ? 4.727 4.350 7.865 1.00 98.50 84 THR A O 1
ATOM 649 N N . ARG A 1 85 ? 4.974 3.725 10.007 1.00 98.31 85 ARG A N 1
ATOM 650 C CA . ARG A 1 85 ? 3.573 3.809 10.397 1.00 98.31 85 ARG A CA 1
ATOM 651 C C . ARG A 1 85 ? 3.461 4.625 11.671 1.00 98.31 85 ARG A C 1
ATOM 653 O O . ARG A 1 85 ? 4.021 4.253 12.695 1.00 98.31 85 ARG A O 1
ATOM 660 N N . ASN A 1 86 ? 2.671 5.684 11.600 1.00 98.00 86 ASN A N 1
ATOM 661 C CA . ASN A 1 86 ? 2.236 6.467 12.741 1.00 98.00 86 ASN A CA 1
ATOM 662 C C . ASN A 1 86 ? 0.734 6.251 12.956 1.00 98.00 86 ASN A C 1
ATOM 664 O O . ASN A 1 86 ? -0.027 6.128 11.993 1.00 98.00 86 ASN A O 1
ATOM 668 N N . VAL A 1 87 ? 0.302 6.179 14.213 1.00 96.50 87 VAL A N 1
ATOM 669 C CA . VAL A 1 87 ? -1.116 6.035 14.558 1.00 96.50 87 VAL A CA 1
ATOM 670 C C . VAL A 1 87 ? -1.542 7.240 15.372 1.00 96.50 87 VAL A C 1
ATOM 672 O O . VAL A 1 87 ? -1.007 7.485 16.449 1.00 96.50 87 VAL A O 1
ATOM 675 N N . VAL A 1 88 ? -2.518 7.978 14.856 1.00 95.62 88 VAL A N 1
ATOM 676 C CA . VAL A 1 88 ? -3.088 9.157 15.513 1.00 95.62 88 VAL A CA 1
ATOM 677 C C . VAL A 1 88 ? -4.594 8.992 15.666 1.00 95.62 88 VAL A C 1
ATOM 679 O O . VAL A 1 88 ? -5.216 8.220 14.935 1.00 95.62 88 VAL A O 1
ATOM 682 N N . GLN A 1 89 ? -5.184 9.701 16.626 1.00 94.31 89 GLN A N 1
ATOM 6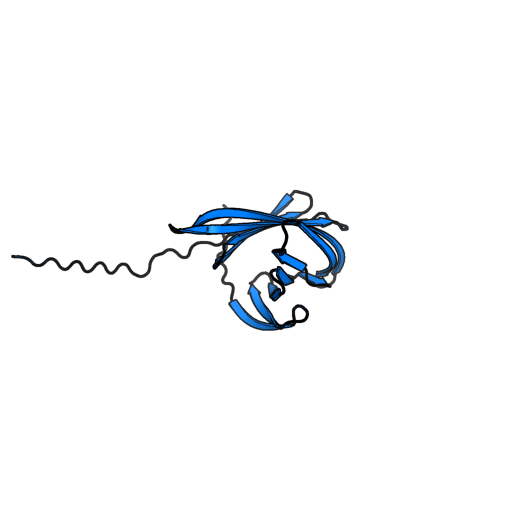83 C CA . GLN A 1 89 ? -6.638 9.803 16.728 1.00 94.31 89 GLN A CA 1
ATOM 684 C C . GLN A 1 89 ? -7.136 10.888 15.777 1.00 94.31 89 GLN A C 1
ATOM 686 O O . GLN A 1 89 ? -6.631 12.007 15.799 1.00 94.31 89 GLN A O 1
ATOM 691 N N . GLU A 1 90 ? -8.136 10.555 14.967 1.00 91.25 90 GLU A N 1
ATOM 692 C CA . GLU A 1 90 ? -8.793 11.477 14.041 1.00 91.25 90 GLU A CA 1
ATOM 693 C C . GLU A 1 90 ? -10.299 11.491 14.319 1.00 91.25 90 GLU A C 1
ATOM 695 O O . GLU A 1 90 ? -10.938 10.437 14.429 1.00 91.25 90 GLU A O 1
ATOM 700 N N . LEU A 1 91 ? -10.896 12.684 14.397 1.00 88.94 91 LEU A N 1
ATOM 701 C CA . LEU A 1 91 ? -12.346 12.821 14.509 1.00 88.94 91 LEU A CA 1
ATOM 702 C C . LEU A 1 91 ? -12.992 12.596 13.139 1.00 88.94 91 LEU A C 1
ATOM 704 O O . LEU A 1 91 ? -12.988 13.471 12.275 1.00 88.94 91 LEU A O 1
ATOM 708 N N . TRP A 1 92 ? -13.630 11.444 12.953 1.00 86.25 92 TRP A N 1
ATOM 709 C CA . TRP A 1 92 ? -14.303 11.101 11.706 1.00 86.25 92 TRP A CA 1
ATOM 710 C C . TRP A 1 92 ? -15.805 10.922 11.906 1.00 86.25 92 TRP A C 1
ATOM 712 O O . TRP A 1 92 ? -16.258 9.984 12.563 1.00 86.25 92 TRP A O 1
ATOM 722 N N . ARG A 1 93 ? -16.599 11.808 11.288 1.00 86.31 93 ARG A N 1
ATOM 723 C CA . ARG A 1 93 ? -18.076 11.789 11.350 1.00 86.31 93 ARG A CA 1
ATOM 724 C C . ARG A 1 93 ? -18.621 11.730 12.789 1.00 86.31 93 ARG A C 1
ATOM 726 O O . ARG A 1 93 ? -19.575 11.011 13.063 1.00 86.31 93 ARG A O 1
ATOM 733 N N . GLY A 1 94 ? -18.009 12.492 13.698 1.00 88.19 94 GLY A N 1
ATOM 734 C CA . GLY A 1 94 ? -18.449 12.599 15.093 1.00 88.19 94 GLY A CA 1
ATOM 735 C C . GLY A 1 94 ? -17.961 11.478 16.015 1.00 88.19 94 GLY A C 1
ATOM 736 O O . GLY A 1 94 ? -18.437 11.379 17.140 1.00 88.19 94 GLY A O 1
ATOM 737 N N . SER A 1 95 ? -17.027 10.634 15.572 1.00 88.06 95 SER A N 1
ATOM 738 C CA . SER A 1 95 ? -16.382 9.634 16.428 1.00 88.06 95 SER A CA 1
ATOM 739 C C . SER A 1 95 ? -14.875 9.635 16.217 1.00 88.06 95 SER A C 1
ATOM 741 O O . SER A 1 95 ? -14.415 9.696 15.077 1.00 88.06 95 SER A O 1
ATOM 743 N N . GLU A 1 96 ? -14.116 9.550 17.305 1.00 93.12 96 GLU A N 1
ATOM 744 C CA . GLU A 1 96 ? -12.669 9.345 17.240 1.00 93.12 96 GLU A CA 1
ATOM 745 C C . GLU A 1 96 ? -12.363 7.952 16.693 1.00 93.12 96 GLU A C 1
ATOM 747 O O . GLU A 1 96 ? -13.033 6.965 17.025 1.00 93.12 96 GLU A O 1
ATOM 752 N N . ARG A 1 97 ? -11.387 7.883 15.792 1.00 93.25 97 ARG A N 1
ATOM 753 C CA . ARG A 1 97 ? -10.931 6.642 15.175 1.00 93.25 97 ARG A CA 1
ATOM 754 C C . ARG A 1 97 ? -9.426 6.677 14.968 1.00 93.25 97 ARG A C 1
ATOM 756 O O . ARG A 1 97 ? -8.863 7.720 14.641 1.00 93.25 97 ARG A O 1
ATOM 763 N N . ASP A 1 98 ? -8.822 5.494 15.031 1.00 95.25 98 ASP A N 1
ATOM 764 C CA . ASP A 1 98 ? -7.424 5.302 14.661 1.00 95.25 98 ASP A CA 1
ATOM 765 C C . ASP A 1 98 ? -7.222 5.612 13.172 1.00 95.25 98 ASP A C 1
ATOM 767 O O . ASP A 1 98 ? -7.786 4.947 12.288 1.00 95.25 98 ASP A O 1
ATOM 771 N N . LEU A 1 99 ? -6.381 6.607 12.909 1.00 96.25 99 LEU A N 1
ATOM 772 C CA . LEU A 1 99 ? -5.832 6.919 11.603 1.00 96.25 99 LEU A CA 1
ATOM 773 C C . LEU A 1 99 ? -4.403 6.382 11.535 1.00 96.25 99 LEU A C 1
ATOM 775 O O . LEU A 1 99 ? -3.522 6.806 12.280 1.00 96.25 99 LEU A O 1
ATOM 779 N N . HIS A 1 100 ? -4.172 5.445 10.624 1.00 97.44 100 HIS A N 1
ATOM 780 C CA . HIS A 1 100 ? -2.849 4.924 10.317 1.00 97.44 100 HIS A CA 1
ATOM 781 C C . HIS A 1 100 ? -2.254 5.718 9.159 1.00 97.44 100 HIS A C 1
ATOM 783 O O . HIS A 1 100 ? -2.644 5.529 8.004 1.00 97.44 100 HIS A O 1
ATOM 789 N N . GLU A 1 101 ? -1.305 6.590 9.464 1.00 97.94 101 GLU A N 1
ATOM 790 C CA . GLU A 1 101 ? -0.474 7.247 8.464 1.00 97.94 101 GLU A CA 1
ATOM 791 C C . GLU A 1 101 ? 0.711 6.338 8.155 1.00 97.94 101 GLU A C 1
ATOM 793 O O . GLU A 1 101 ? 1.483 5.998 9.049 1.00 97.94 101 GLU A O 1
ATOM 798 N N . VAL A 1 102 ? 0.832 5.902 6.904 1.00 98.31 102 VAL A N 1
ATOM 799 C CA . VAL A 1 102 ? 1.899 5.008 6.454 1.00 98.31 102 VAL A CA 1
ATOM 800 C C . VAL A 1 102 ? 2.663 5.667 5.320 1.00 98.31 102 VAL A C 1
ATOM 802 O O . VAL A 1 102 ? 2.058 6.055 4.321 1.00 98.31 102 VAL A O 1
ATOM 805 N N . ILE A 1 103 ? 3.978 5.778 5.471 1.00 98.12 103 ILE A N 1
ATOM 806 C CA . ILE A 1 103 ? 4.874 6.336 4.459 1.00 98.12 103 ILE A CA 1
ATOM 807 C C . ILE A 1 103 ? 5.760 5.216 3.930 1.00 98.12 103 ILE A C 1
ATOM 809 O O . ILE A 1 103 ? 6.500 4.592 4.690 1.00 98.12 103 ILE A O 1
ATOM 813 N N . HIS A 1 104 ? 5.717 4.997 2.620 1.00 97.69 104 HIS A N 1
ATOM 814 C CA . HIS A 1 104 ? 6.630 4.119 1.894 1.00 97.69 104 HIS A CA 1
ATOM 815 C C . HIS A 1 104 ? 7.648 4.972 1.152 1.00 97.69 104 HIS A C 1
ATOM 817 O O . HIS A 1 104 ? 7.259 5.778 0.312 1.00 97.69 104 HIS A O 1
ATOM 823 N N . THR A 1 105 ? 8.939 4.788 1.415 1.00 96.75 105 THR A N 1
ATOM 824 C CA . THR A 1 105 ? 10.018 5.441 0.658 1.00 96.75 105 THR A CA 1
ATOM 825 C C . THR A 1 105 ? 10.815 4.381 -0.083 1.00 96.75 105 THR A C 1
ATOM 827 O O . THR A 1 105 ? 11.565 3.625 0.531 1.00 96.75 105 THR A O 1
ATOM 830 N N . PHE A 1 106 ? 10.632 4.317 -1.398 1.00 94.19 106 PHE A N 1
ATOM 831 C CA . PHE A 1 106 ? 11.292 3.367 -2.282 1.00 94.19 106 PHE A CA 1
ATOM 832 C C . PHE A 1 106 ? 12.627 3.922 -2.773 1.00 94.19 106 PHE A C 1
ATOM 834 O O . PHE A 1 106 ? 12.709 5.065 -3.226 1.00 94.19 106 PHE A O 1
ATOM 841 N N . GLN A 1 107 ? 13.656 3.083 -2.729 1.00 89.94 107 GLN A N 1
ATOM 842 C CA . GLN A 1 107 ? 14.960 3.336 -3.324 1.00 89.94 107 GLN A CA 1
ATOM 843 C C . GLN A 1 107 ? 15.203 2.333 -4.455 1.00 89.94 107 GLN A C 1
ATOM 845 O O . GLN A 1 107 ? 15.120 1.118 -4.267 1.00 89.94 107 GLN A O 1
ATOM 850 N N . GLY A 1 108 ? 15.497 2.866 -5.636 1.00 79.00 108 GLY A N 1
ATOM 851 C CA . GLY A 1 108 ? 15.793 2.134 -6.864 1.00 79.00 108 GLY A CA 1
ATOM 852 C C . GLY A 1 108 ? 16.413 3.089 -7.884 1.00 79.00 108 GLY A C 1
ATOM 853 O O . GLY A 1 108 ? 17.059 4.061 -7.498 1.00 79.00 108 GLY A O 1
ATOM 854 N N . GLU A 1 109 ? 16.183 2.860 -9.178 1.00 75.44 109 GLU A N 1
ATOM 855 C CA . GLU A 1 109 ? 16.614 3.803 -10.228 1.00 75.44 109 GLU A CA 1
ATOM 856 C C . GLU A 1 109 ? 15.917 5.168 -10.122 1.00 75.44 109 GLU A C 1
ATOM 858 O O . GLU A 1 109 ? 16.493 6.193 -10.473 1.00 75.44 109 GLU A O 1
ATOM 863 N N . THR A 1 110 ? 14.679 5.186 -9.625 1.00 73.94 110 THR A N 1
ATOM 864 C CA . THR A 1 110 ? 13.907 6.404 -9.351 1.00 73.94 110 THR A CA 1
ATOM 865 C C . THR A 1 110 ? 13.459 6.395 -7.894 1.00 73.94 110 THR A C 1
ATOM 867 O O . THR A 1 110 ? 13.038 5.355 -7.382 1.00 73.94 110 THR A O 1
ATOM 870 N N . SER A 1 111 ? 13.547 7.546 -7.223 1.00 86.31 111 SER A N 1
ATOM 871 C CA . SER A 1 111 ? 13.010 7.706 -5.870 1.00 86.31 111 SER A CA 1
ATOM 872 C C . SER A 1 111 ? 11.499 7.887 -5.947 1.00 86.31 111 SER A C 1
ATOM 874 O O . SER A 1 111 ? 11.011 8.791 -6.632 1.00 86.31 111 SER A O 1
ATOM 876 N N . MET A 1 112 ? 10.759 7.042 -5.234 1.00 91.94 112 MET A N 1
ATOM 877 C CA . MET A 1 112 ? 9.307 7.141 -5.125 1.00 91.94 112 MET A CA 1
ATOM 878 C C . MET A 1 112 ? 8.912 7.158 -3.652 1.00 91.94 112 MET A C 1
ATOM 880 O O . MET A 1 112 ? 9.372 6.327 -2.871 1.00 91.94 112 MET A O 1
ATOM 884 N N . ARG A 1 113 ? 8.019 8.072 -3.274 1.00 95.12 113 ARG A N 1
ATOM 885 C CA . ARG A 1 113 ? 7.426 8.115 -1.935 1.00 95.12 113 ARG A CA 1
ATOM 886 C C . ARG A 1 113 ? 5.910 8.038 -2.025 1.00 95.12 113 ARG A C 1
ATOM 888 O O . ARG A 1 113 ? 5.304 8.728 -2.842 1.00 95.12 113 ARG A O 1
ATOM 895 N N . ILE A 1 114 ? 5.299 7.216 -1.180 1.00 95.25 114 ILE A N 1
ATOM 896 C CA . ILE A 1 114 ? 3.846 7.085 -1.087 1.00 95.25 114 ILE A CA 1
ATOM 897 C C . ILE A 1 114 ? 3.409 7.353 0.348 1.00 95.25 114 ILE A C 1
ATOM 899 O O . ILE A 1 114 ? 3.749 6.595 1.251 1.00 95.25 114 ILE A O 1
ATOM 903 N N . ASP A 1 115 ? 2.598 8.390 0.527 1.00 97.50 115 ASP A N 1
ATOM 904 C CA . ASP A 1 115 ? 2.045 8.791 1.817 1.00 97.50 115 ASP A CA 1
ATOM 905 C C . ASP A 1 115 ? 0.572 8.377 1.853 1.00 97.50 115 ASP A C 1
ATOM 907 O O . ASP A 1 115 ? -0.279 8.966 1.181 1.00 97.50 115 ASP A O 1
ATOM 911 N N . SER A 1 116 ? 0.255 7.340 2.621 1.00 96.88 116 SER A N 1
ATOM 912 C CA . SER A 1 116 ? -1.089 6.772 2.728 1.00 96.88 116 SER A CA 1
ATOM 913 C C . SER A 1 116 ? -1.700 7.057 4.094 1.00 96.88 116 SER A C 1
ATOM 915 O O . SER A 1 116 ? -1.021 7.003 5.112 1.00 96.88 116 SER A O 1
ATOM 917 N N . ALA A 1 117 ? -3.003 7.325 4.135 1.00 96.50 117 ALA A N 1
ATOM 918 C CA . ALA A 1 117 ? -3.757 7.444 5.376 1.00 96.50 117 ALA A CA 1
ATOM 919 C C . ALA A 1 117 ? -4.931 6.461 5.353 1.00 96.50 117 ALA A C 1
ATOM 921 O O . ALA A 1 117 ? -5.809 6.551 4.487 1.00 96.50 117 ALA A O 1
ATOM 922 N N . TYR A 1 118 ? -4.933 5.523 6.297 1.00 95.00 118 TYR A N 1
ATOM 923 C CA . TYR A 1 118 ? -5.951 4.489 6.437 1.00 95.00 118 TYR A CA 1
ATOM 924 C C . TYR A 1 118 ? -6.731 4.702 7.721 1.00 95.00 118 TYR A C 1
ATOM 926 O O . TYR A 1 118 ? -6.161 4.695 8.808 1.00 95.00 118 TYR A O 1
ATOM 934 N N . LEU A 1 119 ? -8.043 4.841 7.606 1.00 94.25 119 LEU A N 1
ATOM 935 C CA . LEU A 1 119 ? -8.912 4.991 8.760 1.00 94.25 119 LEU A CA 1
ATOM 936 C C . LEU A 1 119 ? -9.536 3.643 9.121 1.00 94.25 119 LEU A C 1
ATOM 938 O O . LEU A 1 119 ? -10.110 2.957 8.264 1.00 94.25 119 LEU A O 1
ATOM 942 N N . ARG A 1 120 ? -9.454 3.255 10.395 1.00 87.25 120 ARG A N 1
ATOM 943 C CA . ARG A 1 120 ? -9.988 1.970 10.857 1.00 87.25 120 ARG A CA 1
ATOM 944 C C . ARG A 1 120 ? -11.492 1.845 10.571 1.00 87.25 120 ARG A C 1
ATOM 946 O O . ARG A 1 120 ? -12.290 2.741 10.855 1.00 87.25 120 ARG A O 1
ATOM 953 N N . GLY A 1 121 ? -11.875 0.711 9.979 1.00 85.56 121 GLY A N 1
ATOM 954 C CA . GLY A 1 121 ? -13.255 0.420 9.570 1.00 85.56 121 GLY A CA 1
ATOM 955 C C . GLY A 1 121 ? -13.742 1.181 8.330 1.00 85.56 121 GLY A C 1
ATOM 956 O O . GLY A 1 121 ? -14.916 1.076 7.993 1.00 85.56 121 GLY A O 1
ATOM 957 N N . VAL A 1 122 ? -12.873 1.953 7.666 1.00 88.31 122 VAL A N 1
ATOM 958 C CA . VAL A 1 122 ? -13.185 2.659 6.408 1.00 88.31 122 VAL A CA 1
ATOM 959 C C . VAL A 1 122 ? -12.208 2.270 5.298 1.00 88.31 122 VAL A C 1
ATOM 961 O O . VAL A 1 122 ? -12.633 2.040 4.173 1.00 88.31 122 VAL A O 1
ATOM 964 N N . GLY A 1 123 ? -10.916 2.148 5.609 1.00 89.12 123 GLY A N 1
ATOM 965 C CA . GLY A 1 123 ? -9.868 1.840 4.636 1.00 89.12 123 GLY A CA 1
ATOM 966 C C . GLY A 1 123 ? -9.081 3.081 4.214 1.00 89.12 123 GLY A C 1
ATOM 967 O O . GLY A 1 123 ? -8.922 4.015 4.998 1.00 89.12 123 GLY A O 1
ATOM 968 N N . LEU A 1 124 ? -8.544 3.073 2.992 1.00 90.38 124 LEU A N 1
ATOM 969 C CA . LEU A 1 124 ? -7.719 4.160 2.459 1.00 90.38 124 LEU A CA 1
ATOM 970 C C . LEU A 1 124 ? -8.560 5.430 2.253 1.00 90.38 124 LEU A C 1
ATOM 972 O O . LEU A 1 124 ? -9.473 5.443 1.429 1.00 90.38 124 LEU A O 1
ATOM 976 N N . ILE A 1 125 ? -8.231 6.508 2.970 1.00 92.31 125 ILE A N 1
ATOM 977 C CA . ILE A 1 125 ? -8.930 7.799 2.857 1.00 92.31 125 ILE A CA 1
ATOM 978 C C . ILE A 1 125 ? -8.109 8.876 2.141 1.00 92.31 125 ILE A C 1
ATOM 980 O O . ILE A 1 125 ? -8.677 9.828 1.603 1.00 92.31 125 ILE A O 1
ATOM 984 N N . ARG A 1 126 ? -6.782 8.726 2.097 1.00 93.19 126 ARG A N 1
ATOM 985 C CA . ARG A 1 126 ? -5.863 9.607 1.367 1.00 93.19 126 ARG A CA 1
ATOM 986 C C . ARG A 1 126 ? -4.665 8.806 0.881 1.00 93.19 126 ARG A C 1
ATOM 988 O O . ARG A 1 126 ? -4.142 7.988 1.629 1.00 93.19 126 ARG A O 1
ATOM 99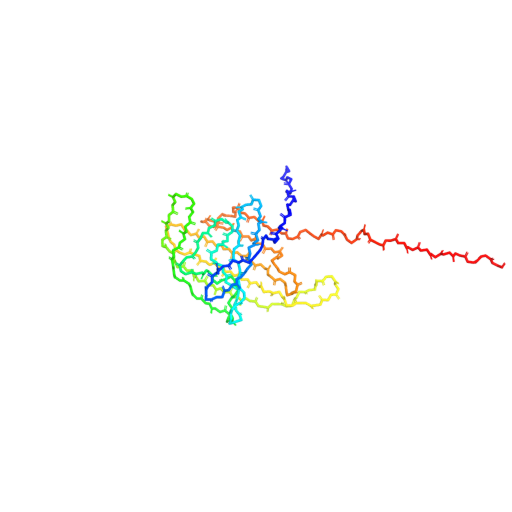5 N N . GLN A 1 127 ? -4.202 9.105 -0.325 1.00 93.56 127 GLN A N 1
ATOM 996 C CA . GLN A 1 127 ? -2.892 8.692 -0.806 1.00 93.56 127 GLN A CA 1
ATOM 997 C C . GLN A 1 127 ? -2.266 9.809 -1.631 1.00 93.56 127 GLN A C 1
ATOM 999 O O . GLN A 1 127 ? -2.877 10.268 -2.594 1.00 93.56 127 GLN A O 1
ATOM 1004 N N . ASP A 1 128 ? -1.043 10.188 -1.296 1.00 95.25 128 ASP A N 1
ATOM 1005 C CA . ASP A 1 128 ? -0.216 11.084 -2.094 1.00 95.25 128 ASP A CA 1
ATOM 1006 C C . ASP A 1 128 ? 1.000 10.308 -2.618 1.00 95.25 128 ASP A C 1
ATOM 1008 O O . ASP A 1 128 ? 1.624 9.557 -1.873 1.00 95.25 128 ASP A O 1
ATOM 1012 N N . VAL A 1 129 ? 1.309 10.446 -3.910 1.00 92.44 129 VAL A N 1
ATOM 1013 C CA . VAL A 1 129 ? 2.474 9.807 -4.546 1.00 92.44 129 VAL A CA 1
ATOM 1014 C C . VAL A 1 129 ? 3.413 10.884 -5.052 1.00 92.44 129 VAL A C 1
ATOM 1016 O O . VAL A 1 129 ? 2.985 11.822 -5.734 1.00 92.44 129 VAL A O 1
ATOM 1019 N N . TYR A 1 130 ? 4.686 10.707 -4.733 1.00 93.56 130 TYR A N 1
ATOM 1020 C CA . TYR A 1 130 ? 5.782 11.571 -5.117 1.00 93.56 130 TYR A CA 1
ATOM 1021 C C . TYR A 1 130 ? 6.807 10.768 -5.914 1.00 93.56 130 TYR A C 1
ATOM 1023 O O . TYR A 1 130 ? 7.181 9.670 -5.505 1.00 93.56 130 TYR A O 1
ATOM 1031 N N . GLU A 1 131 ? 7.286 11.338 -7.011 1.00 91.06 131 GLU A N 1
ATOM 1032 C CA . GLU A 1 131 ? 8.411 10.824 -7.794 1.00 91.06 131 GLU A CA 1
ATOM 1033 C C . GLU A 1 131 ? 9.466 11.924 -7.855 1.00 91.06 131 GLU A C 1
ATOM 1035 O O . GLU A 1 131 ? 9.162 13.040 -8.278 1.00 91.06 131 GLU A O 1
ATOM 1040 N N . ASN A 1 132 ? 10.687 11.640 -7.394 1.00 88.19 132 ASN A N 1
ATOM 1041 C CA . ASN A 1 132 ? 11.765 12.635 -7.284 1.00 88.19 132 ASN A CA 1
ATOM 1042 C C . ASN A 1 132 ? 11.290 13.944 -6.612 1.00 88.19 132 ASN A C 1
ATOM 1044 O O . ASN A 1 132 ? 11.481 15.038 -7.142 1.00 88.19 132 ASN A O 1
ATOM 1048 N N . ASP A 1 133 ? 10.593 13.802 -5.479 1.00 86.88 133 ASP A N 1
ATOM 1049 C CA . ASP A 1 133 ? 9.983 14.873 -4.672 1.00 86.88 133 ASP A CA 1
ATOM 1050 C C . ASP A 1 133 ? 8.851 15.680 -5.337 1.00 86.88 133 ASP A C 1
ATOM 1052 O O . ASP A 1 133 ? 8.208 16.507 -4.683 1.00 86.88 133 ASP A O 1
ATOM 1056 N N . LEU A 1 134 ? 8.514 15.403 -6.598 1.00 91.12 134 LEU A N 1
ATOM 1057 C CA . LEU A 1 134 ? 7.368 16.004 -7.267 1.00 91.12 134 LEU A CA 1
ATOM 1058 C C . LEU A 1 134 ? 6.102 15.196 -6.971 1.00 91.12 134 LEU A C 1
ATOM 1060 O O . LEU A 1 134 ? 6.047 13.997 -7.233 1.00 91.12 134 LEU A O 1
ATOM 1064 N N . GLN A 1 135 ? 5.050 15.852 -6.470 1.00 92.50 135 GLN A N 1
ATOM 1065 C CA . GLN A 1 135 ? 3.758 15.191 -6.288 1.00 92.50 135 GLN A CA 1
ATOM 1066 C C . GLN A 1 135 ? 3.117 14.893 -7.649 1.00 92.50 135 GLN A C 1
ATOM 1068 O O . GLN A 1 135 ? 2.603 15.794 -8.312 1.00 92.50 135 GLN A O 1
ATOM 1073 N N . VAL A 1 136 ? 3.097 13.619 -8.033 1.00 91.38 136 VAL A N 1
ATOM 1074 C CA . VAL A 1 136 ? 2.547 13.157 -9.316 1.00 91.38 136 VAL A CA 1
ATOM 1075 C C . VAL A 1 136 ? 1.098 12.689 -9.203 1.00 91.38 136 VAL A C 1
ATOM 1077 O O . VAL A 1 136 ? 0.361 12.699 -10.189 1.00 91.38 136 VAL A O 1
ATOM 1080 N N . ARG A 1 137 ? 0.650 12.296 -8.001 1.00 88.38 137 ARG A N 1
ATOM 1081 C CA . ARG A 1 137 ? -0.718 11.803 -7.787 1.00 88.38 137 ARG A CA 1
ATOM 1082 C C . ARG A 1 137 ? -1.253 12.134 -6.397 1.00 88.38 137 ARG A C 1
ATOM 1084 O O . ARG A 1 137 ? -0.518 12.166 -5.412 1.00 88.38 137 ARG A O 1
ATOM 1091 N N . ARG A 1 138 ? -2.570 12.341 -6.335 1.00 90.06 138 ARG A N 1
ATOM 1092 C CA . ARG A 1 138 ? -3.356 12.466 -5.105 1.00 90.06 138 ARG A CA 1
ATOM 1093 C C . ARG A 1 138 ? -4.685 11.745 -5.259 1.00 90.06 138 ARG A C 1
ATOM 1095 O O . ARG A 1 138 ? -5.437 12.033 -6.188 1.00 90.06 138 ARG A O 1
ATOM 1102 N N . LEU A 1 139 ? -4.992 10.876 -4.308 1.00 86.81 139 LEU A N 1
ATOM 1103 C CA . LEU A 1 139 ? -6.291 10.244 -4.126 1.00 86.81 139 LEU A CA 1
ATOM 1104 C C . LEU A 1 139 ? -6.854 10.651 -2.768 1.00 86.81 139 LEU A C 1
ATOM 1106 O O . LEU A 1 139 ? -6.129 10.724 -1.774 1.00 86.81 139 LEU A O 1
ATOM 1110 N N . ARG A 1 140 ? -8.158 10.923 -2.725 1.0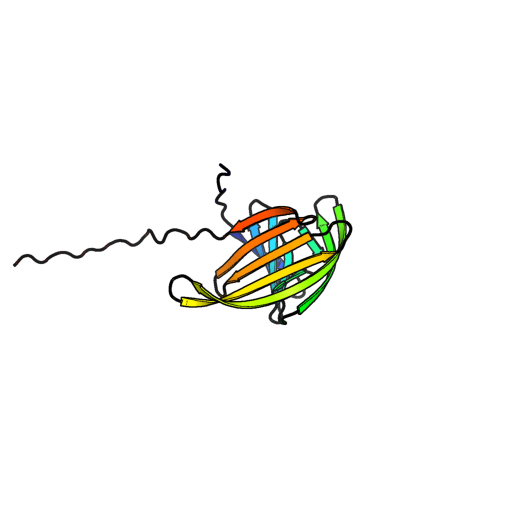0 88.75 140 ARG A N 1
ATOM 1111 C CA . ARG A 1 140 ? -8.894 11.193 -1.489 1.00 88.75 140 ARG A CA 1
ATOM 1112 C C . ARG A 1 140 ? -10.256 10.527 -1.550 1.00 88.75 140 ARG A C 1
ATOM 1114 O O . ARG A 1 140 ? -10.919 10.585 -2.585 1.00 88.75 140 ARG A O 1
ATOM 1121 N N . LEU A 1 141 ? -10.674 9.945 -0.433 1.00 85.31 141 LEU A N 1
ATOM 1122 C CA . LEU A 1 141 ? -12.049 9.515 -0.258 1.00 85.31 141 LEU A CA 1
ATOM 1123 C C . LEU A 1 141 ? -12.930 10.763 -0.232 1.00 85.31 141 LEU A C 1
ATOM 1125 O O . LEU A 1 141 ? -12.838 11.591 0.674 1.00 85.31 141 LEU A O 1
ATOM 1129 N N . LEU A 1 142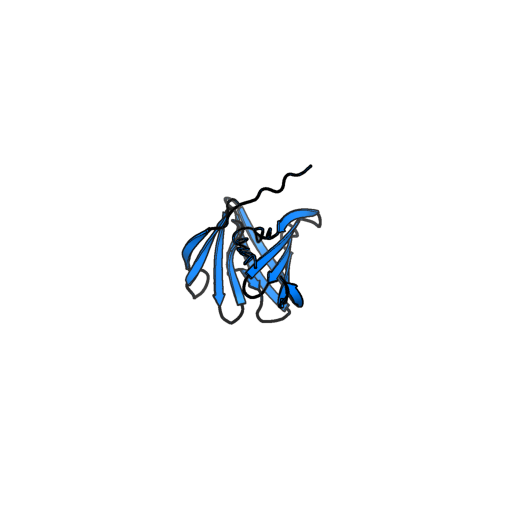 ? -13.787 10.892 -1.236 1.00 80.50 142 LEU A N 1
ATOM 1130 C CA . LEU A 1 142 ? -14.866 11.862 -1.203 1.00 80.50 142 LEU A CA 1
ATOM 1131 C C . LEU A 1 142 ? -15.986 11.234 -0.382 1.00 80.50 142 LEU A C 1
ATOM 1133 O O . LEU A 1 142 ? -16.431 10.122 -0.677 1.00 80.50 142 LEU A O 1
ATOM 1137 N N . ALA A 1 143 ? -16.412 11.912 0.681 1.00 66.88 143 ALA A N 1
ATOM 1138 C CA . ALA A 1 143 ? -17.612 11.501 1.385 1.00 66.88 143 ALA A CA 1
ATOM 1139 C C . ALA A 1 143 ? -18.753 11.419 0.360 1.00 66.88 143 ALA A C 1
ATOM 1141 O O . ALA A 1 143 ? -19.002 12.382 -0.359 1.00 66.88 143 ALA A O 1
ATOM 1142 N N . ARG A 1 144 ? -19.454 10.280 0.290 1.00 51.59 144 ARG A N 1
ATOM 1143 C CA . ARG A 1 144 ? -20.831 10.322 -0.208 1.00 51.59 144 ARG A CA 1
ATOM 1144 C C . ARG A 1 144 ? -21.573 11.259 0.734 1.00 51.59 144 ARG A C 1
ATOM 1146 O O . ARG A 1 144 ? -21.522 11.024 1.950 1.00 51.59 144 ARG A O 1
ATOM 1153 N N . ASP A 1 145 ? -22.166 12.317 0.188 1.00 38.41 145 ASP A N 1
ATOM 1154 C CA . ASP A 1 145 ? -23.037 13.203 0.947 1.00 38.41 145 ASP A CA 1
ATOM 1155 C C . ASP A 1 145 ? -24.023 12.343 1.738 1.00 38.41 145 ASP A C 1
ATOM 1157 O O . ASP A 1 145 ? -24.644 11.417 1.207 1.00 38.41 145 ASP A O 1
ATOM 1161 N N . ALA A 1 146 ? -24.126 12.610 3.037 1.00 38.72 146 ALA A N 1
ATOM 1162 C CA . ALA A 1 146 ? -25.228 12.113 3.839 1.00 38.72 146 ALA A CA 1
ATOM 1163 C C . ALA A 1 146 ? -26.484 12.851 3.356 1.00 38.72 146 ALA A C 1
ATOM 1165 O O . ALA A 1 146 ? -26.821 13.920 3.854 1.00 38.72 146 ALA A O 1
ATOM 1166 N N . GLY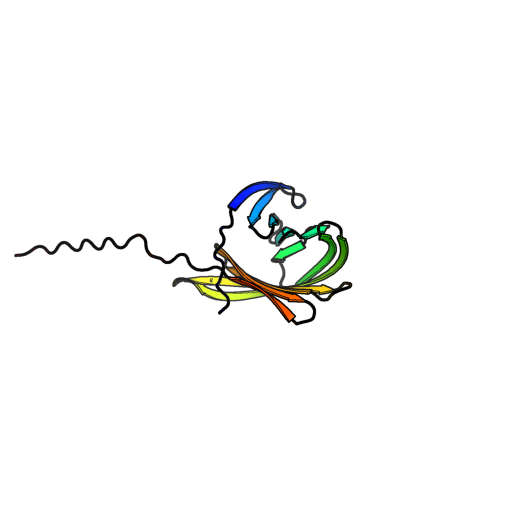 A 1 147 ? -27.106 12.314 2.311 1.00 39.22 147 GLY A N 1
ATOM 1167 C CA . GLY A 1 147 ? -28.168 12.972 1.562 1.00 39.22 147 GLY A CA 1
ATOM 1168 C C . GLY A 1 147 ? -29.205 11.998 1.023 1.00 39.22 147 GLY A C 1
ATOM 1169 O O . GLY A 1 147 ? -29.725 12.225 -0.055 1.00 39.22 147 GLY A O 1
ATOM 1170 N N . GLU A 1 148 ? -29.500 10.919 1.750 1.00 35.75 148 GLU A N 1
ATOM 1171 C CA . GLU A 1 148 ? -30.695 10.097 1.519 1.00 35.75 148 GLU A CA 1
ATOM 1172 C C . GLU A 1 148 ? -31.130 9.428 2.831 1.00 35.75 148 GLU A C 1
ATOM 1174 O O . GLU A 1 148 ? -30.942 8.244 3.053 1.00 35.75 148 GLU A O 1
ATOM 1179 N N . THR A 1 149 ? -31.619 10.255 3.757 1.00 34.62 149 THR A N 1
ATOM 1180 C CA . THR A 1 149 ? -32.831 10.021 4.567 1.00 34.62 149 THR A CA 1
ATOM 1181 C C . THR A 1 149 ? -33.115 11.313 5.328 1.00 34.62 149 THR A C 1
ATOM 1183 O O . THR A 1 149 ? -32.868 11.436 6.527 1.00 34.62 149 THR A O 1
ATOM 1186 N N . ALA A 1 150 ? -33.606 12.316 4.604 1.00 38.94 150 ALA A N 1
ATOM 1187 C CA . ALA A 1 150 ? -34.355 13.413 5.194 1.00 38.94 150 ALA A CA 1
ATOM 1188 C C . ALA A 1 150 ? -35.838 13.175 4.895 1.00 38.94 150 ALA A C 1
ATOM 1190 O O . ALA A 1 150 ? -36.416 13.807 4.022 1.00 38.94 150 ALA A O 1
ATOM 1191 N N . THR A 1 151 ? -36.459 12.267 5.641 1.00 35.69 151 THR A N 1
ATOM 1192 C CA . THR A 1 151 ? -37.895 12.353 5.925 1.00 35.69 151 THR A CA 1
ATOM 1193 C C . THR A 1 151 ? -38.039 12.712 7.392 1.00 35.69 151 THR A C 1
ATOM 1195 O O . THR A 1 151 ? -38.254 11.887 8.273 1.00 35.69 151 THR A O 1
ATOM 1198 N N . LYS A 1 152 ? -37.873 14.012 7.646 1.00 36.59 152 LYS A N 1
ATOM 1199 C CA . LYS A 1 152 ? -38.588 14.685 8.722 1.00 36.59 152 LYS A CA 1
ATOM 1200 C C . LYS A 1 152 ? -40.053 14.665 8.295 1.00 36.59 152 LYS A C 1
ATOM 1202 O O . LYS A 1 152 ? -40.438 15.474 7.460 1.00 36.59 152 LYS A O 1
ATOM 1207 N N . ASP A 1 153 ? -40.844 13.753 8.842 1.00 36.72 153 ASP A N 1
ATOM 1208 C CA . ASP A 1 153 ? -42.287 13.960 8.906 1.00 36.72 153 ASP A CA 1
ATOM 1209 C C . ASP A 1 153 ? -42.631 14.295 10.355 1.00 36.72 153 ASP A C 1
ATOM 1211 O O . ASP A 1 153 ? -42.979 13.457 11.181 1.00 36.72 153 ASP A O 1
ATOM 1215 N N . SER A 1 154 ? -42.390 15.558 10.705 1.00 40.09 154 SER A N 1
ATOM 1216 C CA . SER A 1 154 ? -43.024 16.168 11.866 1.00 40.09 154 SER A CA 1
ATOM 1217 C C . SER A 1 154 ? -44.396 16.640 11.403 1.00 40.09 154 SER A C 1
ATOM 1219 O O . SER A 1 154 ? -44.581 17.822 11.101 1.00 40.09 154 SER A O 1
ATOM 1221 N N . ALA A 1 155 ? -45.343 15.708 11.308 1.00 39.09 155 ALA A N 1
ATOM 1222 C CA . ALA A 1 155 ? -46.744 16.066 11.205 1.00 39.09 155 ALA A CA 1
ATOM 1223 C C . ALA A 1 155 ? -47.131 16.781 12.506 1.00 39.09 155 ALA A C 1
ATOM 1225 O O . ALA A 1 155 ? -47.112 16.218 13.598 1.00 39.09 155 ALA A O 1
ATOM 1226 N N . LYS A 1 156 ? -47.386 18.080 12.364 1.00 39.22 156 LYS A N 1
ATOM 1227 C CA . LYS A 1 156 ? -48.073 18.915 13.341 1.00 39.22 156 LYS A CA 1
ATOM 1228 C C . LYS A 1 156 ? -49.464 18.328 13.570 1.00 39.22 156 LYS A C 1
ATOM 1230 O O . LYS A 1 156 ? -50.235 18.277 12.617 1.00 39.22 156 LYS A O 1
ATOM 1235 N N . ASP A 1 157 ? -49.806 18.020 14.813 1.00 40.31 157 ASP A N 1
ATOM 1236 C CA . ASP A 1 157 ? -51.204 18.005 15.241 1.00 40.31 157 ASP A CA 1
ATOM 1237 C C . ASP A 1 157 ? -51.675 19.459 15.416 1.00 40.31 157 ASP A C 1
ATOM 1239 O O . ASP A 1 157 ? -51.077 20.211 16.199 1.00 40.31 157 ASP A O 1
ATOM 1243 N N . PRO A 1 158 ? -52.712 19.920 14.698 1.00 49.72 158 PRO A N 1
ATOM 1244 C CA . PRO A 1 158 ? -53.429 21.122 15.074 1.00 49.72 158 PRO A CA 1
ATOM 1245 C C . PRO A 1 158 ? -54.554 20.762 16.057 1.00 49.72 158 PRO A C 1
ATOM 1247 O O . PRO A 1 158 ? -55.420 19.968 15.720 1.00 49.72 158 PRO A O 1
ATOM 1250 N N . LYS A 1 159 ? -54.492 21.398 17.236 1.00 42.12 159 LYS A N 1
ATOM 1251 C CA . LYS A 1 159 ? -55.549 21.672 18.235 1.00 42.12 159 LYS A CA 1
ATOM 1252 C C . LYS A 1 159 ? -56.711 20.688 18.398 1.00 42.12 159 LYS A C 1
ATOM 1254 O O . LYS A 1 159 ? -57.603 20.663 17.525 1.00 42.12 159 LYS A O 1
#

Secondary structure (DSSP, 8-state):
---------EEEEEEE-SSSEEEEEEETTEEEEEEEETTEEEEEEETTEEEEEEEEEE-SSSEEEEEEEEEETTEEEEEEEEEEEEEEEEEETTEEEEEEEEEEEEESSS-EEEEEEEETTTEEEEEEEEETTEEEEEEE-PPPPS-S-------PPP-

pLDDT: mean 84.47, std 18.07, range [34.62, 98.5]

Radius of gyration: 19.2 Å; chains: 1; bounding box: 72×42×38 Å

Sequence (159 aa):
MLQARVRAMTESGRVPVSRSEGWRLETPEGESHLVWEDGQLLASQWGGVRFTPPLILIPSTEQAQWTGTMGWPGAETKATASITRNVVQELWRGSERDLHEVIHTFQGETSMRIDSAYLRGVGLIRQDVYENDLQVRRLRLLARDAGETATKDSAKDPK

Foldseek 3Di:
DDDDDDWDKDWDDWDDQAPDIFTWIDTPQGIWGWDCDPNWIWTCDDSQKGWVNTDTPGDNDQWDKDWTKIDHVPDIWTKIKIKGWDWDWDQDPNDTWTKIWMWIWIDTPWTKIKTWIATPPPGTAWIWIDIPNHTPDIDGDDDPPPPPDPPPPPPDDDD